Protein AF-A0A7Y8HDM6-F1 (afdb_monomer_lite)

pLDDT: mean 77.56, std 12.97, range [33.91, 92.75]

Structure (mmCIF, N/CA/C/O backbone):
data_AF-A0A7Y8HDM6-F1
#
_entry.id   AF-A0A7Y8HDM6-F1
#
loop_
_atom_site.group_PDB
_atom_site.id
_atom_site.type_symbol
_atom_site.label_atom_id
_atom_site.label_alt_id
_atom_site.label_comp_id
_atom_site.label_asym_id
_atom_site.label_entity_id
_atom_site.label_seq_id
_atom_site.pdbx_PDB_ins_code
_atom_site.Cartn_x
_atom_site.Cartn_y
_atom_site.Cartn_z
_atom_site.occupancy
_atom_site.B_iso_or_equiv
_atom_site.auth_seq_id
_atom_site.auth_comp_id
_atom_site.auth_asym_id
_atom_site.auth_atom_id
_atom_site.pdbx_PDB_model_num
ATOM 1 N N . MET A 1 1 ? -7.956 9.519 22.923 1.00 50.28 1 MET A N 1
ATOM 2 C CA . MET A 1 1 ? -7.606 8.255 22.235 1.00 50.28 1 MET A CA 1
ATOM 3 C C . MET A 1 1 ? -7.042 7.297 23.272 1.00 50.28 1 MET A C 1
ATOM 5 O O . MET A 1 1 ? -6.035 7.633 23.880 1.00 50.28 1 MET A O 1
ATOM 9 N N . SER A 1 2 ? -7.713 6.171 23.529 1.00 53.19 2 SER A N 1
ATOM 10 C CA . SER A 1 2 ? -7.223 5.130 24.448 1.00 53.19 2 SER A CA 1
ATOM 11 C C . SER A 1 2 ? -5.902 4.542 23.925 1.00 53.19 2 SER A C 1
ATOM 13 O O . SER A 1 2 ? -5.776 4.287 22.725 1.00 53.19 2 SER A O 1
ATOM 15 N N . GLY A 1 3 ? -4.913 4.341 24.804 1.00 62.09 3 GLY A N 1
ATOM 16 C CA . GLY A 1 3 ? -3.586 3.810 24.450 1.00 62.09 3 GLY A CA 1
ATOM 17 C C . GLY A 1 3 ? -3.613 2.405 23.830 1.00 62.09 3 GLY A C 1
ATOM 18 O O . GLY A 1 3 ? -2.676 2.011 23.138 1.00 62.09 3 GLY A O 1
ATOM 19 N N . GLU A 1 4 ? -4.713 1.676 24.003 1.00 63.47 4 GLU A N 1
ATOM 20 C CA . GLU A 1 4 ? -4.909 0.319 23.494 1.00 63.47 4 GLU A CA 1
ATOM 21 C C . GLU A 1 4 ? -5.131 0.278 21.970 1.00 63.47 4 GLU A C 1
ATOM 23 O O . GLU A 1 4 ? -4.509 -0.520 21.266 1.00 63.47 4 GLU A O 1
ATOM 28 N N . GLY A 1 5 ? -5.900 1.226 21.420 1.00 66.38 5 GLY A N 1
ATOM 29 C CA . GLY A 1 5 ? -6.137 1.320 19.972 1.00 66.38 5 GLY A CA 1
ATOM 30 C C . GLY A 1 5 ? -4.865 1.630 19.172 1.00 66.38 5 GLY A C 1
ATOM 31 O O . GLY A 1 5 ? -4.671 1.114 18.071 1.00 66.38 5 GLY A O 1
ATOM 32 N N . GLN A 1 6 ? -3.943 2.412 19.745 1.00 67.56 6 GLN A N 1
ATOM 33 C CA . GLN A 1 6 ? -2.638 2.673 19.125 1.00 67.56 6 GLN A CA 1
ATOM 34 C C . GLN A 1 6 ? -1.723 1.443 19.137 1.00 67.56 6 GLN A C 1
ATOM 36 O O . GLN A 1 6 ? -0.952 1.249 18.193 1.00 67.56 6 GLN A O 1
ATOM 41 N N . LYS A 1 7 ? -1.793 0.611 20.182 1.00 73.50 7 LYS A N 1
ATOM 42 C CA . LYS A 1 7 ? -1.018 -0.632 20.270 1.00 73.50 7 LYS A CA 1
ATOM 43 C C . LYS A 1 7 ? -1.480 -1.634 19.209 1.00 73.50 7 LYS A C 1
ATOM 45 O O . LYS A 1 7 ? -0.644 -2.142 18.462 1.00 73.50 7 LYS A O 1
ATOM 50 N N . ASN A 1 8 ? -2.793 -1.828 19.078 1.00 74.62 8 ASN A N 1
ATOM 51 C CA . ASN A 1 8 ? -3.378 -2.724 18.076 1.00 74.62 8 ASN A CA 1
ATOM 52 C C . ASN A 1 8 ? -3.058 -2.249 16.654 1.00 74.62 8 ASN A C 1
ATOM 54 O O . ASN A 1 8 ? -2.627 -3.042 15.821 1.00 74.62 8 ASN A O 1
ATOM 58 N N . TYR A 1 9 ? -3.138 -0.939 16.401 1.00 76.56 9 TYR A N 1
ATOM 59 C CA . TYR A 1 9 ? -2.719 -0.358 15.125 1.00 76.56 9 TYR A CA 1
ATOM 60 C C . TYR A 1 9 ? -1.268 -0.692 14.762 1.00 76.56 9 TYR A C 1
ATOM 62 O O . TYR A 1 9 ? -0.996 -1.144 13.652 1.00 76.56 9 TYR A O 1
ATOM 70 N N . ARG A 1 10 ? -0.323 -0.496 15.693 1.00 78.06 10 ARG A N 1
ATOM 71 C CA . ARG A 1 10 ? 1.098 -0.783 15.439 1.00 78.06 10 ARG A CA 1
ATOM 72 C C . ARG A 1 10 ? 1.347 -2.266 15.170 1.00 78.06 10 ARG A C 1
ATOM 74 O O . ARG A 1 10 ? 2.195 -2.578 14.339 1.00 78.06 10 ARG A O 1
ATOM 81 N N . MET A 1 11 ? 0.614 -3.151 15.844 1.00 82.62 11 MET A N 1
ATOM 82 C CA . MET A 1 11 ? 0.714 -4.599 15.652 1.00 82.62 11 MET A CA 1
ATOM 83 C C . MET A 1 11 ? 0.187 -5.040 14.281 1.00 82.62 11 MET A C 1
ATOM 85 O O . MET A 1 11 ? 0.853 -5.797 13.581 1.00 82.62 11 MET A O 1
ATOM 89 N N . VAL A 1 12 ? -0.974 -4.534 13.857 1.00 82.06 12 VAL A N 1
ATOM 90 C CA . VAL A 1 12 ? -1.511 -4.828 12.517 1.00 82.06 12 VAL A CA 1
ATOM 91 C C . VAL A 1 12 ? -0.589 -4.260 11.444 1.00 82.06 12 VAL A C 1
ATOM 93 O O . VAL A 1 12 ? -0.274 -4.933 10.466 1.00 82.06 12 VAL A O 1
ATOM 96 N N . LEU A 1 13 ? -0.078 -3.047 11.654 1.00 83.06 13 LEU A N 1
ATOM 97 C CA . LEU A 1 13 ? 0.821 -2.411 10.705 1.00 83.06 13 LEU A CA 1
ATOM 98 C C . LEU A 1 13 ? 2.149 -3.169 10.541 1.00 83.06 13 LEU A C 1
ATOM 100 O O . LEU A 1 13 ? 2.645 -3.284 9.421 1.00 83.06 13 LEU A O 1
ATOM 104 N N . SER A 1 14 ? 2.724 -3.697 11.625 1.00 82.25 14 SER A N 1
ATOM 105 C CA . SER A 1 14 ? 3.954 -4.496 11.548 1.00 82.25 14 SER A CA 1
ATOM 106 C C . SER A 1 14 ? 3.721 -5.863 10.895 1.00 82.25 14 SER A C 1
ATOM 108 O O . SER A 1 14 ? 4.576 -6.340 10.140 1.00 82.25 14 SER A O 1
ATOM 110 N N . ALA A 1 15 ? 2.555 -6.473 11.128 1.00 82.75 15 ALA A N 1
ATOM 111 C CA . ALA A 1 15 ? 2.148 -7.707 10.464 1.00 82.75 15 ALA A CA 1
ATOM 112 C C . ALA A 1 15 ? 1.992 -7.505 8.948 1.00 82.75 15 ALA A C 1
ATOM 114 O O . ALA A 1 15 ? 2.498 -8.313 8.165 1.00 82.75 15 ALA A O 1
ATOM 115 N N . GLU A 1 16 ? 1.367 -6.401 8.534 1.00 82.38 16 GLU A N 1
ATOM 116 C CA . GLU A 1 16 ? 1.212 -6.025 7.127 1.00 82.38 16 GLU A CA 1
ATOM 117 C C . GLU A 1 16 ? 2.557 -5.756 6.444 1.00 82.38 16 GLU A C 1
ATOM 119 O O . GLU A 1 16 ? 2.789 -6.254 5.343 1.00 82.38 16 GLU A O 1
ATOM 124 N N . ASP A 1 17 ? 3.479 -5.044 7.104 1.00 84.19 17 ASP A N 1
ATOM 125 C CA . ASP A 1 17 ? 4.835 -4.809 6.580 1.00 84.19 17 ASP A CA 1
ATOM 126 C C . ASP A 1 17 ? 5.619 -6.119 6.395 1.00 84.19 17 ASP A C 1
ATOM 128 O O . ASP A 1 17 ? 6.255 -6.357 5.366 1.00 84.19 17 ASP A O 1
ATOM 132 N N . SER A 1 18 ? 5.504 -7.039 7.351 1.00 81.12 18 SER A N 1
ATOM 133 C CA . SER A 1 18 ? 6.120 -8.366 7.241 1.00 81.12 18 SER A CA 1
ATOM 134 C C . SER A 1 18 ? 5.471 -9.214 6.139 1.00 81.12 18 SER A C 1
ATOM 136 O O . SER A 1 18 ? 6.127 -10.027 5.482 1.00 81.12 18 SER A O 1
ATOM 138 N N . PHE A 1 19 ? 4.163 -9.063 5.923 1.00 81.38 19 PHE A N 1
ATOM 139 C CA . PHE A 1 19 ? 3.437 -9.744 4.856 1.00 81.38 19 PHE A CA 1
ATOM 140 C C . PHE A 1 19 ? 3.837 -9.216 3.472 1.00 81.38 19 PHE A C 1
ATOM 142 O O . PHE A 1 19 ? 4.159 -10.011 2.587 1.00 81.38 19 PHE A O 1
ATOM 149 N N . SER A 1 20 ? 3.911 -7.898 3.287 1.00 79.00 20 SER A N 1
ATOM 150 C CA . SER A 1 20 ? 4.295 -7.287 2.011 1.00 79.00 20 SER A CA 1
ATOM 151 C C . SER A 1 20 ? 5.723 -7.645 1.599 1.00 79.00 20 SER A C 1
ATOM 153 O O . SER A 1 20 ? 5.968 -7.917 0.422 1.00 79.00 20 SER A O 1
ATOM 155 N N . GLN A 1 21 ? 6.657 -7.720 2.553 1.00 79.56 21 GLN A N 1
ATOM 156 C CA . GLN A 1 21 ? 8.022 -8.184 2.299 1.00 79.56 21 GLN A CA 1
ATOM 157 C C . GLN A 1 21 ? 8.055 -9.653 1.847 1.00 79.56 21 GLN A C 1
ATOM 159 O O . GLN A 1 21 ? 8.746 -9.982 0.881 1.00 79.56 21 GLN A O 1
ATOM 164 N N . ARG A 1 22 ? 7.272 -10.535 2.484 1.00 80.00 22 ARG A N 1
ATOM 165 C CA . ARG A 1 22 ? 7.171 -11.954 2.092 1.00 80.00 22 ARG A CA 1
ATOM 166 C C . ARG A 1 22 ? 6.570 -12.132 0.700 1.00 80.00 22 ARG A C 1
ATOM 168 O O . ARG A 1 22 ? 7.111 -12.891 -0.100 1.00 80.00 22 ARG A O 1
ATOM 175 N N . VAL A 1 23 ? 5.506 -11.397 0.380 1.00 76.50 23 VAL A N 1
ATOM 176 C CA . VAL A 1 23 ? 4.886 -11.414 -0.955 1.00 76.50 23 VAL A CA 1
ATOM 177 C C . VAL A 1 23 ? 5.867 -10.914 -2.021 1.00 76.50 23 VAL A C 1
ATOM 179 O O . VAL A 1 23 ? 6.006 -11.537 -3.074 1.00 76.50 23 VAL A O 1
ATOM 182 N N . ALA A 1 24 ? 6.595 -9.829 -1.736 1.00 76.38 24 ALA A N 1
ATOM 183 C CA . ALA A 1 24 ? 7.619 -9.287 -2.628 1.00 76.38 24 ALA A CA 1
ATOM 184 C C . ALA A 1 24 ? 8.733 -10.305 -2.924 1.00 76.38 24 ALA A C 1
ATOM 186 O O . ALA A 1 24 ? 9.158 -10.438 -4.072 1.00 76.38 24 ALA A O 1
ATOM 187 N N . LEU A 1 25 ? 9.185 -11.036 -1.900 1.00 73.25 25 LEU A N 1
ATOM 188 C CA . LEU A 1 25 ? 10.159 -12.116 -2.051 1.00 73.25 25 LEU A CA 1
ATOM 189 C C . LEU A 1 25 ? 9.586 -13.267 -2.891 1.00 73.25 25 LEU A C 1
ATOM 191 O O . LEU A 1 25 ? 10.242 -13.704 -3.834 1.00 73.25 25 LEU A O 1
ATOM 195 N N . GLY A 1 26 ? 8.352 -13.700 -2.613 1.00 70.94 26 GLY A N 1
ATOM 196 C CA . GLY A 1 26 ? 7.684 -14.800 -3.319 1.00 70.94 26 GLY A CA 1
ATOM 197 C C . GLY A 1 26 ? 7.534 -14.572 -4.827 1.00 70.94 26 GLY A C 1
ATOM 198 O O . GLY A 1 26 ? 7.871 -15.451 -5.614 1.00 70.94 26 GLY A O 1
ATOM 199 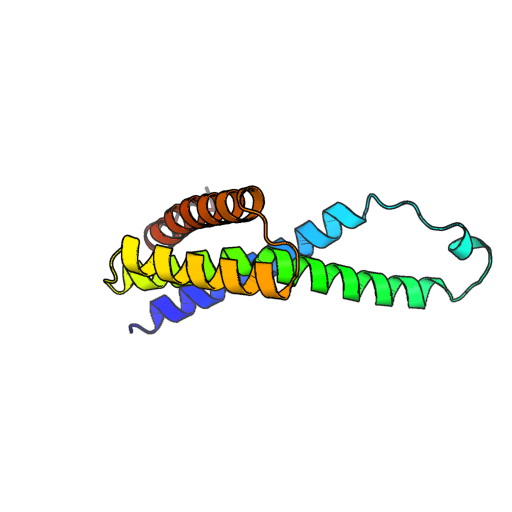N N . MET A 1 27 ? 7.130 -13.373 -5.262 1.00 64.38 27 MET A N 1
ATOM 200 C CA . MET A 1 27 ? 7.054 -13.056 -6.700 1.00 64.38 27 MET A CA 1
ATOM 201 C C . MET A 1 27 ? 8.420 -13.034 -7.396 1.00 64.38 27 MET A C 1
ATOM 203 O O . MET A 1 27 ? 8.492 -13.212 -8.612 1.00 64.38 27 MET A O 1
ATOM 207 N N . TRP A 1 28 ? 9.505 -12.791 -6.658 1.00 57.12 28 TRP A N 1
ATOM 208 C CA . TRP A 1 28 ? 10.836 -12.628 -7.240 1.00 57.12 28 TRP A CA 1
ATOM 209 C C . TRP A 1 28 ? 11.641 -13.936 -7.299 1.00 57.12 28 TRP A C 1
ATOM 211 O O . TRP A 1 28 ? 12.483 -14.065 -8.185 1.00 57.12 28 TRP A O 1
ATOM 221 N N . VAL A 1 29 ? 11.345 -14.935 -6.449 1.00 57.81 29 VAL A N 1
ATOM 222 C CA . VAL A 1 29 ? 11.941 -16.295 -6.522 1.00 57.81 29 VAL A CA 1
ATOM 223 C C . VAL A 1 29 ? 11.737 -16.944 -7.901 1.00 57.81 29 VAL A C 1
ATOM 225 O O . VAL A 1 29 ? 12.550 -17.756 -8.330 1.00 57.81 29 VAL A O 1
ATOM 228 N N . HIS A 1 30 ? 10.717 -16.525 -8.650 1.00 54.69 30 HIS A N 1
ATOM 229 C CA . HIS A 1 30 ? 10.444 -17.016 -10.001 1.00 54.69 30 HIS A CA 1
ATOM 230 C C . HIS A 1 30 ? 11.291 -16.378 -11.122 1.00 54.69 30 HIS A C 1
ATOM 232 O O . HIS A 1 30 ? 11.099 -16.733 -12.286 1.00 54.69 30 HIS A O 1
ATOM 238 N N . ARG A 1 31 ? 12.216 -15.442 -10.843 1.00 59.16 31 ARG A N 1
ATOM 239 C CA . ARG A 1 31 ? 13.092 -14.880 -11.891 1.00 59.16 31 ARG A CA 1
ATOM 240 C C . ARG A 1 31 ? 14.329 -15.758 -12.122 1.00 59.16 31 ARG A C 1
ATOM 242 O O . ARG A 1 31 ? 15.057 -16.021 -11.165 1.00 59.16 31 ARG A O 1
ATOM 249 N N . PRO A 1 32 ? 14.613 -16.171 -13.374 1.00 59.91 32 PRO A N 1
ATOM 250 C CA . PRO A 1 32 ? 15.775 -16.999 -13.666 1.00 59.91 32 PRO A CA 1
ATOM 251 C C . PRO A 1 32 ? 17.077 -16.247 -13.373 1.00 59.91 32 PRO A C 1
ATOM 253 O O . PRO A 1 32 ? 17.183 -15.035 -13.588 1.00 59.91 32 PRO A O 1
ATOM 256 N N . LEU A 1 33 ? 18.077 -16.986 -12.891 1.00 62.91 33 LEU A N 1
ATOM 257 C CA . LEU A 1 33 ? 19.431 -16.480 -12.688 1.00 62.91 33 LEU A CA 1
ATOM 258 C C . LEU A 1 33 ? 20.009 -16.012 -14.030 1.00 62.91 33 LEU A C 1
ATOM 260 O O . LEU A 1 33 ? 19.989 -16.738 -15.022 1.00 62.91 33 LEU A O 1
ATOM 264 N N . THR A 1 34 ? 20.523 -14.785 -14.072 1.00 67.25 34 THR A N 1
ATOM 265 C CA . THR A 1 34 ? 21.167 -14.235 -15.269 1.00 67.25 34 THR A CA 1
ATOM 266 C C . THR A 1 34 ? 22.509 -14.920 -15.530 1.00 67.25 34 THR A C 1
ATOM 268 O O . THR A 1 34 ? 23.270 -15.168 -14.597 1.00 67.25 34 THR A O 1
ATOM 271 N N . VAL A 1 35 ? 22.834 -15.161 -16.806 1.00 67.38 35 VAL A N 1
ATOM 272 C CA . VAL A 1 35 ? 24.078 -15.821 -17.274 1.00 67.38 35 VAL A CA 1
ATOM 273 C C . VAL A 1 35 ? 25.350 -15.181 -16.695 1.00 67.38 35 VAL A C 1
ATOM 275 O O . VAL A 1 35 ? 26.350 -15.855 -16.465 1.00 67.38 35 VAL A O 1
ATOM 278 N N . TRP A 1 36 ? 25.284 -13.893 -16.353 1.00 67.62 36 TRP A N 1
ATOM 279 C CA . TRP A 1 36 ? 26.343 -13.140 -15.681 1.00 67.62 36 TRP A CA 1
ATOM 280 C C . TRP A 1 36 ? 26.845 -13.754 -14.364 1.00 67.62 36 TRP A C 1
ATOM 282 O O . TRP A 1 36 ? 27.991 -13.511 -13.995 1.00 67.62 36 TRP A O 1
ATOM 292 N N . HIS A 1 37 ? 26.038 -14.585 -13.693 1.00 64.25 37 HIS A N 1
ATOM 293 C CA . HIS A 1 37 ? 26.443 -15.307 -12.481 1.00 64.25 37 HIS A CA 1
ATOM 294 C C . HIS A 1 37 ? 27.537 -16.355 -12.737 1.00 64.25 37 HIS A C 1
ATOM 296 O O . HIS A 1 37 ? 28.277 -16.683 -11.814 1.00 64.25 37 HIS A O 1
ATOM 302 N N . TYR A 1 38 ? 27.664 -16.848 -13.972 1.00 67.25 38 TYR A N 1
ATOM 303 C CA . TYR A 1 38 ? 28.694 -17.814 -14.366 1.00 67.25 38 TYR A CA 1
ATOM 304 C C . TYR A 1 38 ? 29.951 -17.149 -14.944 1.00 67.25 38 TYR A C 1
ATOM 306 O O . TYR A 1 38 ? 31.014 -17.758 -14.947 1.00 67.25 38 TYR A O 1
ATOM 314 N N . LEU A 1 39 ? 29.838 -15.906 -15.430 1.00 70.38 39 LEU A N 1
ATOM 315 C CA . LEU A 1 39 ? 30.908 -15.209 -16.155 1.00 70.38 39 LEU A CA 1
ATOM 316 C C . LEU A 1 39 ? 31.801 -14.335 -15.265 1.00 70.38 39 LEU A C 1
ATOM 318 O O . LEU A 1 39 ? 32.977 -14.177 -15.575 1.00 70.38 39 LEU A O 1
ATOM 322 N N . LEU A 1 40 ? 31.272 -13.740 -14.189 1.00 72.06 40 LEU A N 1
ATOM 323 C CA . LEU A 1 40 ? 32.026 -12.795 -13.354 1.00 72.06 40 LEU A CA 1
ATOM 324 C C . LEU A 1 40 ? 31.797 -13.057 -11.854 1.00 72.06 40 LEU A C 1
ATOM 326 O O . LEU A 1 40 ? 30.763 -12.646 -11.309 1.00 72.06 40 LEU A O 1
ATOM 330 N N . PRO A 1 41 ? 32.765 -13.689 -11.156 1.00 61.72 41 PRO A N 1
ATOM 331 C CA . PRO A 1 41 ? 32.707 -13.867 -9.710 1.00 61.72 41 PRO A CA 1
ATOM 332 C C . PRO A 1 41 ? 32.707 -12.488 -9.035 1.00 61.72 41 PRO A C 1
ATOM 334 O O . PRO A 1 41 ? 33.686 -11.753 -9.099 1.00 61.72 41 PRO A O 1
ATOM 337 N N . GLY A 1 42 ? 31.579 -12.101 -8.437 1.00 69.44 42 GLY A N 1
ATOM 338 C CA . GLY A 1 42 ? 31.399 -10.807 -7.759 1.00 69.44 42 GLY A CA 1
ATOM 339 C C . GLY A 1 42 ? 30.159 -10.026 -8.197 1.00 69.44 42 GLY A C 1
ATOM 340 O O . GLY A 1 42 ? 29.604 -9.264 -7.405 1.00 69.44 42 GLY A O 1
ATOM 341 N N . MET A 1 43 ? 29.639 -10.264 -9.410 1.00 72.88 43 MET A N 1
ATOM 342 C CA . MET A 1 43 ? 28.435 -9.560 -9.887 1.00 72.88 43 MET A CA 1
ATOM 343 C C . MET A 1 43 ? 27.170 -9.937 -9.086 1.00 72.88 43 MET A C 1
ATOM 345 O O . MET A 1 43 ? 26.214 -9.162 -9.014 1.00 72.88 43 MET A O 1
ATOM 349 N N . PHE A 1 44 ? 27.202 -11.084 -8.397 1.00 71.00 44 PHE A N 1
ATOM 350 C CA . PHE A 1 44 ? 26.155 -11.534 -7.479 1.00 71.00 44 PHE A CA 1
ATOM 351 C C . PHE A 1 44 ? 25.902 -10.547 -6.324 1.00 71.00 44 PHE A C 1
ATOM 353 O O . PHE A 1 44 ? 24.755 -10.384 -5.914 1.00 71.00 44 PHE A O 1
ATOM 360 N N . LEU A 1 45 ? 26.927 -9.838 -5.824 1.00 74.69 45 LEU A N 1
ATOM 361 C CA . LEU A 1 45 ? 26.757 -8.847 -4.750 1.00 74.69 45 LEU A CA 1
ATOM 362 C C . LEU A 1 45 ? 25.895 -7.671 -5.217 1.00 74.69 45 LEU A C 1
ATOM 364 O O . LEU A 1 45 ? 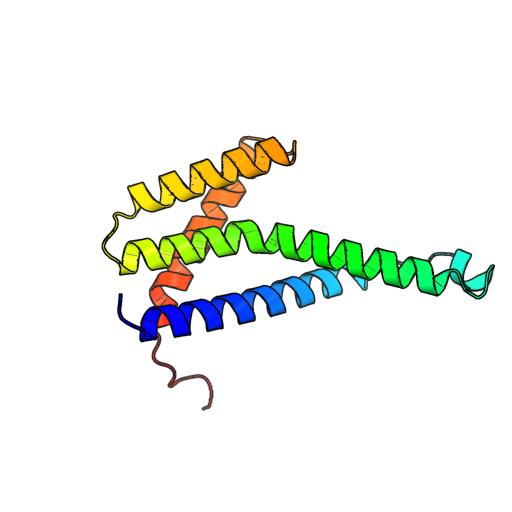24.981 -7.242 -4.511 1.00 74.69 45 LEU A O 1
ATOM 368 N N . TRP A 1 46 ? 26.143 -7.183 -6.433 1.00 75.88 46 TRP A N 1
ATOM 369 C CA . TRP A 1 46 ? 25.371 -6.086 -7.015 1.00 75.88 46 TRP A CA 1
ATOM 370 C C . TRP A 1 46 ? 23.923 -6.493 -7.284 1.00 75.88 46 TRP A C 1
ATOM 372 O O . TRP A 1 46 ? 22.995 -5.712 -7.061 1.00 75.88 46 TRP A O 1
ATOM 382 N N . ASP A 1 47 ? 23.722 -7.736 -7.715 1.00 73.06 47 ASP A N 1
ATOM 383 C CA . ASP A 1 47 ? 22.389 -8.279 -7.924 1.00 73.06 47 ASP A CA 1
ATOM 384 C C . ASP A 1 47 ? 21.630 -8.436 -6.597 1.00 73.06 47 ASP A C 1
ATOM 386 O O . ASP A 1 47 ? 20.469 -8.051 -6.515 1.00 73.06 47 ASP A O 1
ATOM 390 N N . ILE A 1 48 ? 22.285 -8.866 -5.511 1.00 74.50 48 ILE A N 1
ATOM 391 C CA . ILE A 1 48 ? 21.690 -8.904 -4.161 1.00 74.50 48 ILE A CA 1
ATOM 392 C C . ILE A 1 48 ? 21.263 -7.507 -3.687 1.00 74.50 48 ILE A C 1
ATOM 394 O O . ILE A 1 48 ? 20.164 -7.349 -3.144 1.00 74.50 48 ILE A O 1
ATOM 398 N N . VAL A 1 49 ? 22.085 -6.477 -3.909 1.00 80.31 49 VAL A N 1
ATOM 399 C CA . VAL A 1 49 ? 21.728 -5.094 -3.546 1.00 80.31 49 VAL A CA 1
ATOM 400 C C . VAL A 1 49 ? 20.529 -4.609 -4.366 1.00 80.31 49 VAL A C 1
ATOM 402 O O . VAL A 1 49 ? 19.558 -4.100 -3.800 1.00 80.31 49 VAL A O 1
ATOM 405 N N . LYS A 1 50 ? 20.535 -4.834 -5.687 1.00 78.00 50 LYS A N 1
ATOM 406 C CA . LYS A 1 50 ? 19.397 -4.511 -6.566 1.00 78.00 50 LYS A CA 1
ATOM 407 C C . LYS A 1 50 ? 18.125 -5.261 -6.164 1.00 78.00 50 LYS A C 1
ATOM 409 O O . LYS A 1 50 ? 17.049 -4.664 -6.161 1.00 78.00 50 LYS A O 1
ATOM 414 N N . ARG A 1 51 ? 18.242 -6.535 -5.775 1.00 72.88 51 ARG A N 1
ATOM 415 C CA . ARG A 1 51 ? 17.141 -7.370 -5.267 1.00 72.88 51 ARG A CA 1
ATOM 416 C C . ARG A 1 51 ? 16.519 -6.767 -4.015 1.00 72.88 51 ARG A C 1
ATOM 418 O O . ARG A 1 51 ? 15.307 -6.575 -3.978 1.00 72.88 51 ARG A O 1
ATOM 425 N N . ARG A 1 52 ? 17.333 -6.406 -3.018 1.00 76.69 52 ARG A N 1
ATOM 426 C CA . ARG A 1 52 ? 16.840 -5.771 -1.783 1.00 76.69 52 ARG A CA 1
ATOM 427 C C . ARG A 1 52 ? 16.120 -4.455 -2.069 1.00 76.69 52 ARG A C 1
ATOM 429 O O . ARG A 1 52 ? 15.013 -4.255 -1.573 1.00 76.69 52 ARG A O 1
ATOM 436 N N . ALA A 1 53 ? 16.694 -3.601 -2.917 1.00 80.50 53 ALA A N 1
ATOM 437 C CA . ALA A 1 53 ? 16.069 -2.336 -3.301 1.00 80.50 53 ALA A CA 1
ATOM 438 C C . ALA A 1 53 ? 14.725 -2.543 -4.028 1.00 80.50 53 ALA A C 1
ATOM 440 O O . ALA A 1 53 ? 13.753 -1.835 -3.761 1.00 80.50 53 ALA A O 1
ATOM 441 N N . ALA A 1 54 ? 14.637 -3.538 -4.917 1.00 78.00 54 ALA A N 1
ATOM 442 C CA . ALA A 1 54 ? 13.403 -3.872 -5.625 1.00 78.00 54 ALA A CA 1
ATOM 443 C C . ALA A 1 54 ? 12.315 -4.413 -4.682 1.00 78.00 54 ALA A C 1
ATOM 445 O O . ALA A 1 54 ? 11.166 -3.987 -4.779 1.00 78.00 54 ALA A O 1
ATOM 446 N N . VAL A 1 55 ? 12.679 -5.294 -3.744 1.00 77.38 55 VAL A N 1
ATOM 447 C CA . VAL A 1 55 ? 11.772 -5.831 -2.714 1.00 77.38 55 VAL A CA 1
ATOM 448 C C . VAL A 1 55 ? 11.225 -4.710 -1.834 1.00 77.38 55 VAL A C 1
ATOM 450 O O . VAL A 1 55 ? 10.015 -4.624 -1.640 1.00 77.38 55 VAL A O 1
ATOM 453 N N . GLN A 1 56 ? 12.081 -3.800 -1.362 1.00 79.06 56 GLN A N 1
ATOM 454 C CA . GLN A 1 56 ? 11.648 -2.641 -0.575 1.00 79.06 56 GLN A CA 1
ATOM 455 C C . GLN A 1 56 ? 10.716 -1.722 -1.375 1.00 79.06 56 GLN A C 1
ATOM 457 O O . GLN A 1 56 ? 9.678 -1.276 -0.877 1.00 79.06 56 GLN A O 1
ATOM 462 N N . ARG A 1 57 ? 11.040 -1.472 -2.648 1.00 80.81 57 ARG A N 1
ATOM 463 C CA . ARG A 1 57 ? 10.204 -0.654 -3.530 1.00 80.81 57 ARG A CA 1
ATOM 464 C C . ARG A 1 57 ? 8.848 -1.305 -3.798 1.00 80.81 57 ARG A C 1
ATOM 466 O O . ARG A 1 57 ? 7.843 -0.607 -3.771 1.00 80.81 57 ARG A O 1
ATOM 473 N N . TYR A 1 58 ? 8.792 -2.617 -4.010 1.00 78.81 58 TYR A N 1
ATOM 474 C CA . TYR A 1 58 ? 7.520 -3.322 -4.168 1.00 78.81 58 TYR A CA 1
ATOM 475 C C . TYR A 1 58 ? 6.714 -3.322 -2.866 1.00 78.81 58 TYR A C 1
ATOM 477 O O . TYR A 1 58 ? 5.541 -2.963 -2.874 1.00 78.81 58 TYR A O 1
ATOM 485 N N . SER A 1 59 ? 7.356 -3.662 -1.745 1.00 75.56 59 SER A N 1
ATOM 486 C CA . SER A 1 59 ? 6.729 -3.684 -0.420 1.00 75.56 59 SER A CA 1
ATOM 487 C C . SER A 1 59 ? 6.080 -2.336 -0.092 1.00 75.56 59 SER A C 1
ATOM 489 O O . SER A 1 59 ? 4.902 -2.281 0.247 1.00 75.56 59 SER A O 1
ATOM 491 N N . SER A 1 60 ? 6.799 -1.229 -0.301 1.00 79.19 60 SER A N 1
ATOM 492 C CA . SER A 1 60 ? 6.255 0.118 -0.078 1.00 79.19 60 SER A CA 1
ATOM 493 C C . SER A 1 60 ? 5.062 0.461 -0.978 1.00 79.19 60 SER A C 1
ATOM 495 O O . SER A 1 60 ? 4.118 1.095 -0.508 1.00 79.19 60 SER A O 1
ATOM 4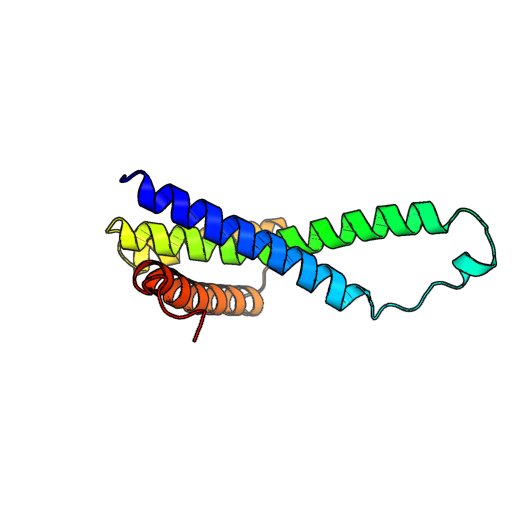97 N N . LEU A 1 61 ? 5.065 0.030 -2.246 1.00 83.94 61 LEU A N 1
ATOM 498 C CA . LEU A 1 61 ? 3.926 0.218 -3.150 1.00 83.94 61 LEU A CA 1
ATOM 499 C C . LEU A 1 61 ? 2.714 -0.617 -2.721 1.00 83.94 61 LEU A C 1
ATOM 501 O O . LEU A 1 61 ? 1.587 -0.135 -2.764 1.00 83.94 61 LEU A O 1
ATOM 505 N N . PHE A 1 62 ? 2.955 -1.851 -2.286 1.00 80.62 62 PHE A N 1
ATOM 506 C CA . PHE A 1 62 ? 1.922 -2.779 -1.840 1.00 80.62 62 PHE A CA 1
ATOM 507 C C . PHE A 1 62 ? 1.289 -2.359 -0.504 1.00 80.62 62 PHE A C 1
ATOM 509 O O . PHE A 1 62 ? 0.092 -2.548 -0.295 1.00 80.62 62 PHE A O 1
ATOM 516 N N . LEU A 1 63 ? 2.078 -1.760 0.390 1.00 86.25 63 LEU A N 1
ATOM 517 C CA . LEU A 1 63 ? 1.622 -1.298 1.701 1.00 86.25 63 LEU A CA 1
ATOM 518 C C . LEU A 1 63 ? 0.793 -0.025 1.651 1.00 86.25 63 LEU A C 1
ATOM 520 O O . LEU A 1 63 ? -0.019 0.193 2.546 1.00 86.25 63 LEU A O 1
ATOM 524 N N . TYR A 1 64 ? 1.009 0.834 0.656 1.00 87.62 64 TYR A N 1
ATOM 525 C CA . TYR A 1 64 ? 0.404 2.162 0.649 1.00 87.62 64 TYR A CA 1
ATOM 526 C C . TYR A 1 64 ? -1.140 2.122 0.711 1.00 87.62 64 TYR A C 1
ATOM 528 O O . TYR A 1 64 ? -1.695 2.715 1.636 1.00 87.62 64 TYR A O 1
ATOM 536 N N . PRO A 1 65 ? -1.854 1.353 -0.138 1.00 86.12 65 PRO A N 1
ATOM 537 C CA . PRO A 1 65 ? -3.313 1.234 -0.044 1.00 86.12 65 PRO A CA 1
ATOM 538 C C . PRO A 1 65 ? -3.792 0.590 1.266 1.00 86.12 65 PRO A C 1
ATOM 540 O O . PRO A 1 65 ? -4.827 0.972 1.802 1.00 86.12 65 PRO A O 1
ATOM 543 N N . ARG A 1 66 ? -3.028 -0.368 1.811 1.00 89.00 66 ARG A N 1
ATOM 544 C CA . ARG A 1 66 ? -3.362 -1.063 3.066 1.00 89.00 66 ARG A CA 1
ATOM 545 C C . ARG A 1 66 ? -3.270 -0.136 4.273 1.00 89.00 66 ARG A C 1
ATOM 547 O O . ARG A 1 66 ? -4.155 -0.148 5.120 1.00 89.00 66 ARG A O 1
ATOM 554 N N . LYS A 1 67 ? -2.245 0.721 4.310 1.00 88.00 67 LYS A N 1
ATOM 555 C CA . LYS A 1 67 ? -2.118 1.781 5.318 1.00 88.00 67 LYS A CA 1
ATOM 556 C C . LYS A 1 67 ? -3.307 2.731 5.279 1.00 88.00 67 LYS A C 1
ATOM 558 O O . LYS A 1 67 ? -3.853 3.039 6.329 1.00 88.00 67 LYS A O 1
ATOM 563 N N . LEU A 1 68 ? -3.742 3.136 4.085 1.00 89.06 68 LEU A N 1
ATOM 564 C CA . LEU A 1 68 ? -4.917 3.996 3.933 1.00 89.06 68 LEU A CA 1
ATOM 565 C C . LEU A 1 68 ? -6.197 3.323 4.432 1.00 89.06 68 LEU A C 1
ATOM 567 O O . LEU A 1 68 ? -6.963 3.958 5.146 1.00 89.06 68 LEU A O 1
ATOM 571 N N . ALA A 1 69 ? -6.400 2.042 4.121 1.00 88.06 69 ALA A N 1
ATOM 572 C CA . ALA A 1 69 ? -7.540 1.283 4.630 1.00 88.06 69 ALA A CA 1
ATOM 573 C C . ALA A 1 69 ? -7.505 1.114 6.162 1.00 88.06 69 ALA A C 1
ATOM 575 O O . ALA A 1 69 ? -8.541 1.181 6.818 1.00 88.06 69 ALA A O 1
ATOM 576 N N . LEU A 1 70 ? -6.320 0.940 6.751 1.00 86.69 70 LEU A N 1
ATOM 577 C CA . LEU A 1 70 ? -6.152 0.822 8.200 1.00 86.69 70 LEU A CA 1
ATOM 578 C C . LEU A 1 70 ? -6.370 2.165 8.921 1.00 86.69 70 LEU A C 1
ATOM 580 O O . LEU A 1 70 ? -7.059 2.216 9.939 1.00 86.69 70 LEU A O 1
ATOM 584 N N . GLU A 1 71 ? -5.825 3.263 8.386 1.00 86.25 71 GLU A N 1
ATOM 585 C CA . GLU A 1 71 ? -6.103 4.630 8.858 1.00 86.25 71 GLU A CA 1
ATOM 586 C C . GLU A 1 71 ? -7.597 4.949 8.774 1.00 86.25 71 GLU A C 1
ATOM 588 O O . GLU A 1 71 ? -8.158 5.563 9.685 1.00 86.25 71 GLU A O 1
ATOM 593 N N . ALA A 1 72 ? -8.239 4.503 7.694 1.00 86.56 72 ALA A N 1
ATOM 594 C CA . ALA A 1 72 ? -9.666 4.640 7.495 1.00 86.56 72 ALA A CA 1
ATOM 595 C C . ALA A 1 72 ? -10.470 3.877 8.560 1.00 86.56 72 ALA A C 1
ATOM 597 O O . ALA A 1 72 ? -11.317 4.464 9.235 1.00 86.56 72 ALA A O 1
ATOM 598 N N . ALA A 1 73 ? -10.132 2.608 8.800 1.00 85.19 73 ALA A N 1
ATOM 599 C CA . ALA A 1 73 ? -10.786 1.789 9.820 1.00 85.19 73 ALA A CA 1
ATOM 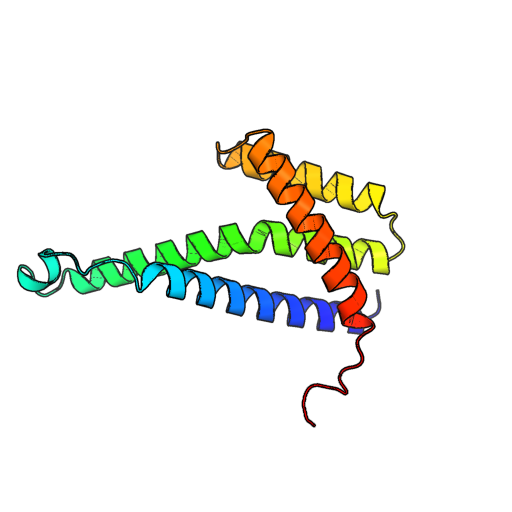600 C C . ALA A 1 73 ? -10.678 2.424 11.211 1.00 85.19 73 ALA A C 1
ATOM 602 O O . ALA A 1 73 ? -11.664 2.513 11.941 1.00 85.19 73 ALA A O 1
ATOM 603 N N . LEU A 1 74 ? -9.498 2.946 11.557 1.00 83.62 74 LEU A N 1
ATOM 604 C CA . LEU A 1 74 ? -9.304 3.692 12.798 1.00 83.62 74 LEU A CA 1
ATOM 605 C C . LEU A 1 74 ? -10.135 4.974 12.862 1.00 83.62 74 LEU A C 1
ATOM 607 O O . LEU A 1 74 ? -10.648 5.315 13.926 1.00 83.62 74 LEU A O 1
ATOM 611 N N . GLY A 1 75 ? -10.256 5.696 11.746 1.00 81.94 75 GLY A N 1
ATOM 612 C CA . GLY A 1 75 ? -11.098 6.883 11.652 1.00 81.94 75 GLY A CA 1
ATOM 613 C C . GLY A 1 75 ? -12.555 6.583 11.985 1.00 81.94 75 GLY A C 1
ATOM 614 O O . GLY A 1 75 ? -13.143 7.318 12.775 1.00 81.94 75 GLY A O 1
ATOM 615 N N . MET A 1 76 ? -13.088 5.481 11.458 1.00 83.00 76 MET A N 1
ATOM 616 C CA . MET A 1 76 ? -14.459 5.040 11.726 1.00 83.00 76 MET A CA 1
ATOM 617 C C . MET A 1 76 ? -14.654 4.557 13.166 1.00 83.00 76 MET A C 1
ATOM 619 O O . MET A 1 76 ? -15.647 4.901 13.798 1.00 83.00 76 MET A O 1
ATOM 623 N N . ILE A 1 77 ? -13.688 3.820 13.729 1.00 80.62 77 ILE A N 1
ATOM 624 C CA . ILE A 1 77 ? -13.709 3.440 15.156 1.00 80.62 77 ILE A CA 1
ATOM 625 C C . ILE A 1 77 ? -13.696 4.691 16.051 1.00 80.62 77 ILE A C 1
ATOM 627 O O . ILE A 1 77 ? -14.309 4.705 17.115 1.00 80.62 77 ILE A O 1
ATOM 631 N N . GLY A 1 78 ? -13.024 5.757 15.609 1.00 77.81 78 GLY A N 1
ATOM 632 C CA . GLY A 1 78 ? -13.011 7.067 16.259 1.00 77.81 78 GLY A CA 1
ATOM 633 C C . GLY A 1 78 ? -14.268 7.919 16.045 1.00 77.81 78 GLY A C 1
ATOM 634 O O . GLY A 1 78 ? -14.273 9.060 16.499 1.00 77.81 78 GLY A O 1
ATOM 635 N N . GLY A 1 79 ? -15.300 7.398 15.370 1.00 81.38 79 GLY A N 1
ATOM 636 C CA . GLY A 1 79 ? -16.588 8.068 15.170 1.00 81.38 79 GLY A CA 1
ATOM 637 C C . GLY A 1 79 ? -16.719 8.893 13.887 1.00 81.38 79 GLY A C 1
ATOM 638 O O . GLY A 1 79 ? -17.705 9.610 13.754 1.00 81.38 79 GLY A O 1
ATOM 639 N N . ARG A 1 80 ? -15.762 8.819 12.950 1.00 84.56 80 ARG A N 1
ATOM 640 C CA . ARG A 1 80 ? -15.916 9.458 11.629 1.00 84.56 80 ARG A CA 1
ATOM 641 C C . ARG A 1 80 ? -16.84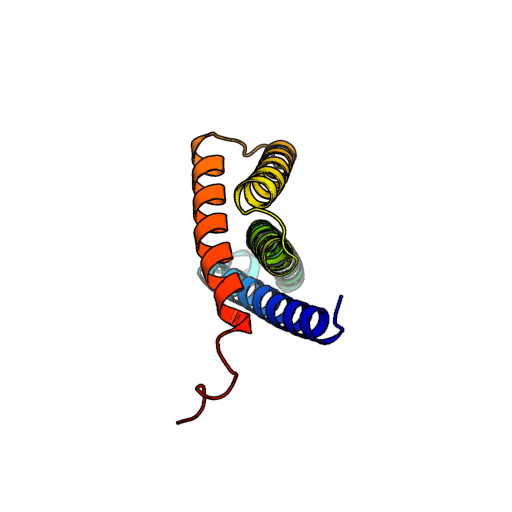1 8.656 10.723 1.00 84.56 80 ARG A C 1
ATOM 643 O O . ARG A 1 80 ? -16.866 7.426 10.789 1.00 84.56 80 ARG A O 1
ATOM 650 N N . GLU A 1 81 ? -17.555 9.361 9.855 1.00 86.50 81 GLU A N 1
ATOM 651 C CA . GLU A 1 81 ? -18.448 8.732 8.888 1.00 86.50 81 GLU A CA 1
ATOM 652 C C . GLU A 1 81 ? -17.668 7.989 7.801 1.00 86.50 81 GLU A C 1
ATOM 654 O O . GLU A 1 81 ? -16.571 8.379 7.394 1.00 86.50 81 GLU A O 1
ATOM 659 N N . GLU A 1 82 ? -18.253 6.894 7.319 1.00 82.38 82 GLU A N 1
ATOM 660 C CA . GLU A 1 82 ? -17.643 6.033 6.305 1.00 82.38 82 GLU A CA 1
ATOM 661 C C . GLU A 1 82 ? -17.339 6.795 5.009 1.00 82.38 82 GLU A C 1
ATOM 663 O O . GLU A 1 82 ? -16.250 6.665 4.448 1.00 82.38 82 GLU A O 1
ATOM 668 N N . GLU A 1 83 ? -18.275 7.639 4.571 1.00 85.06 83 GLU A N 1
ATOM 669 C CA . GLU A 1 83 ? -18.159 8.418 3.339 1.00 85.06 83 GLU A CA 1
ATOM 670 C C . GLU A 1 83 ? -17.022 9.447 3.414 1.00 85.06 83 GLU A C 1
ATOM 672 O O . GLU A 1 83 ? -16.219 9.561 2.484 1.00 85.06 83 GLU A O 1
ATOM 677 N N . GLU A 1 84 ? -16.885 10.133 4.552 1.00 87.06 84 GLU A N 1
ATOM 678 C CA . GLU A 1 84 ? -15.795 11.081 4.803 1.00 87.06 84 GLU A CA 1
ATOM 679 C C . GLU A 1 84 ? -14.437 10.373 4.719 1.00 87.06 84 GLU A C 1
ATOM 681 O O . GLU A 1 84 ? -13.511 10.806 4.024 1.00 87.06 84 GLU A O 1
ATOM 686 N N . VAL A 1 85 ? -14.324 9.237 5.400 1.00 87.44 85 VAL A N 1
ATOM 687 C CA . VAL A 1 85 ? -13.082 8.483 5.503 1.00 87.44 85 VAL A CA 1
ATOM 688 C C . VAL A 1 85 ? -12.672 7.872 4.155 1.00 87.44 85 VAL A C 1
ATOM 690 O O . VAL A 1 85 ? -11.494 7.933 3.781 1.00 87.44 85 VAL A O 1
ATOM 693 N N . LEU A 1 86 ? -13.625 7.313 3.404 1.00 86.50 86 LEU A N 1
ATOM 694 C CA . LEU A 1 86 ? -13.385 6.767 2.067 1.00 86.50 86 LEU A CA 1
ATOM 695 C C . LEU A 1 86 ? -13.041 7.861 1.053 1.00 86.50 86 LEU A C 1
ATOM 697 O O . LEU A 1 86 ? -12.157 7.653 0.221 1.00 86.50 86 LEU A O 1
ATOM 701 N N . SER A 1 87 ? -13.672 9.033 1.146 1.00 89.12 87 SER A N 1
ATOM 702 C CA . SER A 1 87 ? -13.350 10.194 0.309 1.00 89.12 87 SER A CA 1
ATOM 703 C C . SER A 1 87 ? -11.905 10.656 0.527 1.00 89.12 87 SER A C 1
ATOM 705 O O . SER A 1 87 ? -11.132 10.789 -0.427 1.00 89.12 87 SER A O 1
ATOM 707 N N . VAL A 1 88 ? -11.478 10.787 1.789 1.00 90.25 88 VAL A N 1
ATOM 708 C CA . VAL A 1 88 ? -10.089 11.131 2.137 1.00 90.25 88 VAL A CA 1
ATOM 709 C C . VAL A 1 88 ? -9.104 10.082 1.615 1.00 90.25 88 VAL A C 1
ATOM 711 O O . VAL A 1 88 ? -8.074 10.431 1.032 1.00 90.25 88 VAL A O 1
ATOM 714 N N . ALA A 1 89 ? -9.405 8.794 1.799 1.00 89.19 89 ALA A N 1
ATOM 715 C CA . ALA A 1 89 ? -8.560 7.711 1.306 1.00 89.19 89 ALA A CA 1
ATOM 716 C C . ALA A 1 89 ? -8.476 7.701 -0.233 1.00 89.19 89 ALA A C 1
ATOM 718 O O . ALA A 1 89 ? -7.395 7.502 -0.794 1.00 89.19 89 ALA A O 1
ATOM 719 N N . GLY A 1 90 ? -9.591 7.983 -0.912 1.00 89.12 90 GLY A N 1
ATOM 720 C CA . GLY A 1 90 ? -9.664 8.116 -2.362 1.00 89.12 90 GLY A CA 1
ATOM 721 C C . GLY A 1 90 ? -8.795 9.252 -2.891 1.00 89.12 90 GLY A C 1
ATOM 722 O O . GLY A 1 90 ? -7.971 9.021 -3.775 1.00 89.12 90 GLY A O 1
ATOM 723 N N . ASN A 1 91 ? -8.887 10.443 -2.298 1.00 92.75 91 ASN A N 1
ATOM 724 C CA . ASN A 1 91 ? -8.058 11.589 -2.685 1.00 92.75 91 ASN A CA 1
ATOM 725 C C . ASN A 1 91 ? -6.558 11.280 -2.543 1.00 92.75 91 ASN A C 1
ATOM 727 O O . ASN A 1 91 ? -5.788 11.496 -3.482 1.00 92.75 91 ASN A O 1
ATOM 731 N N . LYS A 1 92 ? -6.151 10.657 -1.427 1.00 92.44 92 LYS A N 1
ATOM 732 C CA . LYS A 1 92 ? -4.757 10.229 -1.210 1.00 92.44 92 LYS A CA 1
ATOM 733 C C . LYS A 1 92 ? -4.285 9.212 -2.258 1.00 92.44 92 LYS A C 1
ATOM 735 O O . LYS A 1 92 ? -3.161 9.313 -2.751 1.00 92.44 92 LYS A O 1
ATOM 740 N N . ILE A 1 93 ? -5.125 8.244 -2.643 1.00 91.12 93 ILE A N 1
ATOM 741 C CA . ILE A 1 93 ? -4.786 7.298 -3.720 1.00 91.12 93 ILE A CA 1
ATOM 742 C C . ILE A 1 93 ? -4.663 8.000 -5.066 1.00 91.12 93 ILE A C 1
ATOM 744 O O . ILE A 1 93 ? -3.736 7.697 -5.818 1.00 91.12 93 ILE A O 1
ATOM 748 N N . GLN A 1 94 ? -5.557 8.933 -5.378 1.00 91.62 94 GLN A N 1
ATOM 749 C CA . GLN A 1 94 ? -5.495 9.680 -6.627 1.00 91.62 94 GLN A CA 1
ATOM 750 C C . GLN A 1 94 ? -4.180 10.453 -6.750 1.00 91.62 94 GLN A C 1
ATOM 752 O O . GLN A 1 94 ? -3.485 10.320 -7.760 1.00 91.62 94 GLN A O 1
ATOM 757 N N . GLU A 1 95 ? -3.812 11.205 -5.712 1.00 92.69 95 GLU A N 1
ATOM 758 C CA . GLU A 1 95 ? -2.547 11.941 -5.643 1.00 92.69 95 GLU A CA 1
ATOM 759 C C . GLU A 1 95 ? -1.344 11.006 -5.780 1.00 92.69 95 GLU A C 1
ATOM 761 O O . GLU A 1 95 ? -0.420 11.262 -6.557 1.00 92.69 95 GLU A O 1
ATOM 766 N N . TRP A 1 96 ? -1.371 9.873 -5.078 1.00 91.88 96 TRP A N 1
ATOM 767 C CA . TRP A 1 96 ? -0.304 8.884 -5.142 1.00 91.88 96 TRP A CA 1
ATOM 768 C C . TRP A 1 96 ? -0.149 8.273 -6.540 1.00 91.88 96 TRP A C 1
ATOM 770 O O . TRP A 1 96 ? 0.971 8.180 -7.050 1.00 91.88 96 TRP A O 1
ATOM 780 N N . LEU A 1 97 ? -1.251 7.906 -7.199 1.00 89.00 97 LEU A N 1
ATOM 781 C CA . LEU A 1 97 ? -1.238 7.379 -8.567 1.00 89.00 97 LEU A CA 1
ATOM 782 C C . LEU A 1 97 ? -0.758 8.426 -9.581 1.00 89.00 97 LEU A C 1
ATOM 784 O O . LEU A 1 97 ? -0.006 8.083 -10.500 1.00 89.00 97 LEU A O 1
ATOM 788 N N . ALA A 1 98 ? -1.148 9.692 -9.402 1.00 90.25 98 ALA A N 1
ATOM 789 C CA . ALA A 1 98 ? -0.683 10.809 -10.220 1.00 90.25 98 ALA A CA 1
ATOM 790 C C . ALA A 1 98 ? 0.831 11.025 -10.057 1.00 90.25 98 ALA A C 1
ATOM 792 O O . ALA A 1 98 ? 1.559 11.058 -11.051 1.00 90.25 98 ALA A O 1
ATOM 793 N N . MET A 1 99 ? 1.332 11.047 -8.817 1.00 90.56 99 MET A N 1
ATOM 794 C CA . MET A 1 99 ? 2.766 11.144 -8.512 1.00 90.56 99 MET A CA 1
ATOM 795 C C . MET A 1 99 ? 3.564 9.991 -9.140 1.00 90.56 99 MET A C 1
ATOM 797 O O . MET A 1 99 ? 4.679 10.183 -9.627 1.00 90.56 99 MET A O 1
ATOM 801 N N . LYS A 1 100 ? 3.002 8.778 -9.149 1.00 86.88 100 LYS A N 1
ATOM 802 C CA . LYS A 1 100 ? 3.624 7.595 -9.760 1.00 86.88 100 LYS A CA 1
ATOM 803 C C . LYS A 1 100 ? 3.459 7.528 -11.282 1.00 86.88 100 LYS A C 1
ATOM 805 O O . LYS A 1 100 ? 4.049 6.635 -11.886 1.00 86.88 100 LYS A O 1
ATOM 810 N N . ARG A 1 101 ? 2.720 8.460 -11.900 1.00 88.94 101 ARG A N 1
ATOM 811 C CA . ARG A 1 101 ? 2.412 8.501 -13.343 1.00 88.94 101 ARG A CA 1
ATOM 812 C C . ARG A 1 101 ? 1.742 7.221 -13.862 1.00 88.94 101 ARG A C 1
ATOM 814 O O . ARG A 1 101 ? 1.954 6.823 -15.001 1.00 88.94 101 ARG A O 1
ATOM 821 N N . VAL A 1 102 ? 0.940 6.572 -13.019 1.00 88.25 102 VAL A N 1
ATOM 822 C CA . VAL A 1 102 ? 0.204 5.328 -13.339 1.00 88.25 102 VAL A CA 1
ATOM 823 C C . VAL A 1 102 ? -1.308 5.499 -13.191 1.00 88.25 102 VAL A C 1
ATOM 825 O O . VAL A 1 102 ? -2.056 4.520 -13.159 1.00 88.25 102 VAL A O 1
ATOM 828 N N . TYR A 1 103 ? -1.772 6.744 -13.075 1.00 89.31 103 TYR A N 1
ATOM 829 C CA . TYR A 1 103 ? -3.190 7.036 -12.955 1.00 89.31 103 TYR A CA 1
ATOM 830 C C . TYR A 1 103 ? -3.959 6.533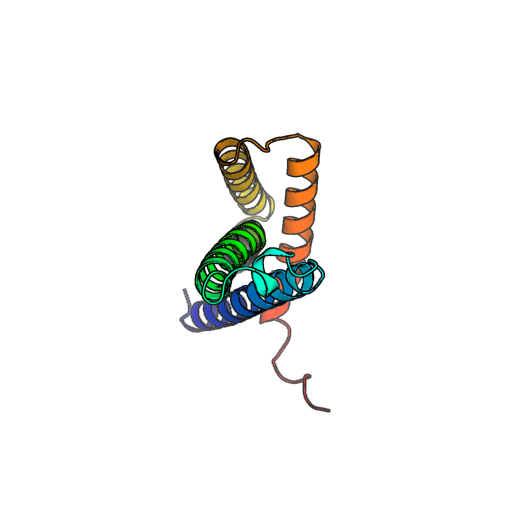 -14.181 1.00 89.31 103 TYR A C 1
ATOM 832 O O . TYR A 1 103 ? -3.669 6.888 -15.321 1.00 89.31 103 TYR A O 1
ATOM 840 N N . SER A 1 104 ? -4.983 5.727 -13.920 1.00 89.62 104 SER A N 1
ATOM 841 C CA . SER A 1 104 ? -6.055 5.447 -14.867 1.00 89.62 104 SER A CA 1
ATOM 842 C C . SER A 1 104 ? -7.354 5.221 -14.093 1.00 89.62 104 SER A C 1
ATOM 844 O O . SER A 1 104 ? -7.303 4.708 -12.968 1.00 89.62 104 SER A O 1
ATOM 846 N N . PRO A 1 105 ? -8.529 5.508 -14.682 1.00 88.38 105 PRO A N 1
ATOM 847 C CA . PRO A 1 105 ? -9.812 5.266 -14.020 1.00 88.38 105 PRO A CA 1
ATOM 848 C C . PRO A 1 105 ? -9.989 3.810 -13.567 1.00 88.38 105 PRO A C 1
ATOM 850 O O . PRO A 1 105 ? -10.574 3.539 -12.522 1.00 88.38 105 PRO A O 1
ATOM 853 N N . ARG A 1 106 ? -9.445 2.850 -14.328 1.00 90.00 106 ARG A N 1
ATOM 854 C CA . ARG A 1 106 ? -9.482 1.425 -13.975 1.00 90.00 106 ARG A CA 1
ATOM 855 C C . ARG A 1 106 ? -8.637 1.115 -12.739 1.00 90.00 106 ARG A C 1
ATOM 857 O O . ARG A 1 106 ? -9.121 0.432 -11.843 1.00 90.00 106 ARG A O 1
ATOM 864 N N . VAL A 1 107 ? -7.399 1.608 -12.694 1.00 86.94 107 VAL A N 1
ATOM 865 C CA . VAL A 1 107 ? -6.482 1.396 -11.559 1.00 86.94 107 VAL A CA 1
ATOM 866 C C . VAL A 1 107 ? -7.026 2.068 -10.299 1.00 86.94 107 VAL A C 1
ATOM 868 O O . VAL A 1 107 ? -7.032 1.455 -9.236 1.00 86.94 107 VAL A O 1
ATOM 871 N N . MET A 1 108 ? -7.576 3.276 -10.438 1.00 89.50 108 MET A N 1
ATOM 872 C CA . MET A 1 108 ? -8.241 3.998 -9.355 1.00 89.50 108 MET A CA 1
ATOM 873 C C . MET A 1 108 ? -9.404 3.191 -8.759 1.00 89.50 108 MET A C 1
ATOM 875 O O . MET A 1 108 ? -9.420 2.928 -7.560 1.00 89.50 108 MET A O 1
ATOM 879 N N . ARG A 1 109 ? -10.336 2.714 -9.599 1.00 90.06 109 ARG A N 1
ATOM 880 C CA . ARG A 1 109 ? -11.462 1.874 -9.148 1.00 90.06 109 ARG A CA 1
ATOM 881 C C . ARG A 1 109 ? -11.001 0.588 -8.467 1.00 90.06 109 ARG A C 1
ATOM 883 O O . ARG A 1 109 ? -11.567 0.206 -7.450 1.00 90.06 109 ARG A O 1
ATOM 890 N N . SER A 1 110 ? -9.968 -0.062 -9.005 1.00 89.00 110 SER A N 1
ATOM 891 C CA . SER A 1 110 ? -9.410 -1.279 -8.407 1.00 89.00 110 SER A CA 1
ATOM 892 C C . SER A 1 110 ? -8.866 -1.022 -7.002 1.00 89.00 110 SER A C 1
ATOM 894 O O . SER A 1 110 ? -9.087 -1.831 -6.105 1.00 89.00 110 SER A O 1
ATOM 896 N N . HIS A 1 111 ? -8.169 0.097 -6.801 1.00 89.44 111 HIS A N 1
ATOM 897 C CA . HIS A 1 111 ? -7.637 0.457 -5.494 1.00 89.44 111 HIS A CA 1
ATOM 898 C C . HIS A 1 111 ? -8.724 0.882 -4.503 1.00 89.44 111 HIS A C 1
ATOM 900 O O . HIS A 1 111 ? -8.645 0.493 -3.342 1.00 89.44 111 HIS A O 1
ATOM 906 N N . LEU A 1 112 ? -9.753 1.613 -4.942 1.00 88.88 112 LEU A N 1
ATOM 907 C CA . LEU A 1 112 ? -10.899 1.946 -4.088 1.00 88.88 112 LEU A CA 1
ATOM 908 C C . LEU A 1 112 ? -11.647 0.690 -3.627 1.00 88.88 112 LEU A C 1
ATOM 910 O O . LEU A 1 112 ? -11.929 0.552 -2.440 1.00 88.88 112 LEU A O 1
ATOM 914 N N . GLY A 1 113 ? -11.893 -0.263 -4.533 1.00 88.56 113 GLY A N 1
ATOM 915 C CA . GLY A 1 113 ? -12.501 -1.547 -4.172 1.00 88.56 113 GLY A CA 1
ATOM 916 C C . GLY A 1 113 ? -11.643 -2.342 -3.183 1.00 88.56 113 GLY A C 1
ATOM 917 O O . GLY A 1 113 ? -12.156 -2.889 -2.210 1.00 88.56 113 GLY A O 1
ATOM 918 N N . GLN A 1 114 ? -10.321 -2.348 -3.380 1.00 89.00 114 GLN A N 1
ATOM 919 C CA . GLN A 1 114 ? -9.391 -2.965 -2.435 1.00 89.00 114 GLN A CA 1
ATOM 920 C C . GLN A 1 114 ? -9.440 -2.292 -1.055 1.00 89.00 114 GLN A C 1
ATOM 922 O O . GLN A 1 114 ? -9.446 -2.997 -0.048 1.00 89.00 114 GLN A O 1
ATOM 927 N N . ILE A 1 115 ? -9.471 -0.956 -0.999 1.00 89.44 115 ILE A N 1
ATOM 928 C CA . ILE A 1 115 ? -9.593 -0.217 0.264 1.00 89.44 115 ILE A CA 1
ATOM 929 C C . ILE A 1 115 ? -10.889 -0.587 0.974 1.00 89.44 115 ILE A C 1
ATOM 931 O O . ILE A 1 115 ? -10.821 -0.868 2.162 1.00 89.44 115 ILE A O 1
ATOM 935 N N . GLY A 1 116 ? -12.028 -0.630 0.276 1.00 86.50 116 GLY A N 1
ATOM 936 C CA . GLY A 1 116 ? -13.314 -0.981 0.888 1.00 86.50 116 GLY A CA 1
ATOM 937 C C . GLY A 1 116 ? -13.290 -2.359 1.557 1.00 86.50 116 GLY A C 1
ATOM 938 O O . GLY A 1 116 ? -13.641 -2.493 2.724 1.00 86.50 116 GLY A O 1
ATOM 939 N N . ILE A 1 117 ? -12.755 -3.372 0.867 1.00 88.19 117 ILE A N 1
ATOM 940 C CA . ILE A 1 117 ? -12.630 -4.731 1.424 1.00 88.19 117 ILE A CA 1
ATOM 941 C C . ILE A 1 117 ? -11.706 -4.752 2.652 1.00 88.19 117 ILE A C 1
ATOM 943 O O . ILE A 1 117 ? -11.999 -5.397 3.659 1.00 88.19 117 ILE A O 1
ATOM 947 N N . LEU A 1 118 ? -10.563 -4.067 2.570 1.00 88.25 118 LEU A N 1
ATOM 948 C CA . LEU A 1 118 ? -9.601 -4.013 3.670 1.00 88.25 118 LEU A CA 1
ATOM 949 C C . LEU A 1 118 ? -10.143 -3.226 4.865 1.00 88.25 118 LEU A C 1
ATOM 951 O O . LEU A 1 118 ? -9.896 -3.610 6.003 1.00 88.25 118 LEU A O 1
ATOM 955 N N . LEU A 1 119 ? -10.893 -2.158 4.611 1.00 87.75 119 LEU A N 1
ATOM 956 C CA . LEU A 1 119 ? -11.567 -1.348 5.617 1.00 87.75 119 LEU A CA 1
ATOM 957 C C . LEU A 1 119 ? -12.544 -2.201 6.429 1.00 87.75 119 LEU A C 1
ATOM 959 O O . LEU A 1 119 ? -12.455 -2.228 7.657 1.00 87.75 119 LEU A O 1
ATOM 963 N N . ASP A 1 120 ? -13.405 -2.959 5.747 1.00 85.44 120 ASP A N 1
ATOM 964 C CA . ASP A 1 120 ? -14.335 -3.893 6.385 1.00 85.44 120 ASP A CA 1
ATOM 965 C C . ASP A 1 120 ? -13.609 -4.934 7.238 1.00 85.44 120 ASP A C 1
ATOM 967 O O . ASP A 1 120 ? -14.014 -5.225 8.367 1.00 85.44 120 ASP A O 1
ATOM 971 N N . HIS A 1 121 ? -12.512 -5.483 6.715 1.00 85.25 121 HIS A N 1
ATOM 972 C CA . HIS A 1 121 ? -11.701 -6.457 7.432 1.00 85.25 121 HIS A CA 1
ATOM 973 C C . HIS A 1 121 ? -11.056 -5.852 8.688 1.00 85.25 121 HIS A C 1
ATOM 975 O O . HIS A 1 121 ? -11.184 -6.401 9.785 1.00 85.25 121 HIS A O 1
ATOM 981 N N . TYR A 1 122 ? -10.410 -4.692 8.561 1.00 84.44 122 TYR A N 1
ATOM 982 C CA . TYR A 1 122 ? -9.727 -4.027 9.669 1.00 84.44 122 TYR A CA 1
ATOM 983 C C . TYR A 1 122 ? -10.681 -3.455 10.716 1.00 84.44 122 TYR A C 1
ATOM 985 O O . TYR A 1 122 ? -10.297 -3.360 11.876 1.00 84.44 122 TYR A O 1
ATOM 993 N N . ARG A 1 123 ? -11.924 -3.117 10.359 1.00 80.88 123 ARG A N 1
ATOM 994 C CA . ARG A 1 123 ? -12.958 -2.710 11.323 1.00 80.88 123 ARG A CA 1
ATOM 995 C C . ARG A 1 123 ? -13.384 -3.863 12.235 1.00 80.88 123 ARG A C 1
ATOM 997 O O . ARG A 1 123 ? -13.710 -3.632 13.396 1.00 80.88 123 ARG A O 1
ATOM 1004 N N . ARG A 1 124 ? -13.381 -5.094 11.718 1.00 79.50 124 ARG A N 1
ATOM 1005 C CA . ARG A 1 124 ? -13.758 -6.304 12.469 1.00 79.50 124 ARG A CA 1
ATOM 1006 C C . ARG A 1 124 ? -12.612 -6.856 13.311 1.00 79.50 124 ARG A C 1
ATOM 1008 O O . ARG A 1 124 ? -12.864 -7.521 14.306 1.00 79.50 124 ARG A O 1
ATOM 1015 N N . LEU A 1 125 ? -11.364 -6.559 12.948 1.00 73.69 125 LEU A N 1
ATOM 1016 C CA . LEU A 1 125 ? -10.180 -7.089 13.628 1.00 73.69 125 LEU A CA 1
ATOM 1017 C C . LEU A 1 125 ? -10.119 -6.775 15.141 1.00 73.69 125 LEU A C 1
ATOM 1019 O O . LEU A 1 125 ? -9.774 -7.671 15.898 1.00 73.69 125 LEU A O 1
ATOM 1023 N N . PRO A 1 126 ? -10.473 -5.562 15.618 1.00 63.75 126 PRO A N 1
ATOM 1024 C CA . PRO A 1 126 ? -10.518 -5.251 17.048 1.00 63.75 126 PRO A CA 1
ATOM 1025 C C . PRO A 1 126 ? -11.696 -5.895 17.788 1.00 63.75 126 PRO A C 1
ATOM 1027 O O . PRO A 1 126 ? -11.668 -5.953 19.011 1.00 63.75 126 PRO A O 1
ATOM 1030 N N . GLN A 1 127 ? -12.739 -6.318 17.064 1.00 59.12 127 GLN A N 1
ATOM 1031 C CA . GLN A 1 127 ? -13.913 -7.006 17.618 1.00 59.12 127 GLN A CA 1
ATOM 1032 C C . GLN A 1 127 ? -13.723 -8.528 17.655 1.00 59.12 127 GLN A C 1
ATOM 1034 O O . GLN A 1 127 ? -14.440 -9.219 18.370 1.00 59.12 127 GLN A O 1
ATOM 1039 N N . ALA A 1 128 ? -12.768 -9.050 16.883 1.00 59.06 128 ALA A N 1
ATOM 1040 C CA . ALA A 1 128 ? -12.328 -10.430 16.968 1.00 59.06 128 ALA A CA 1
ATOM 1041 C C . ALA A 1 128 ? -11.415 -10.570 18.195 1.00 59.06 128 ALA A C 1
ATOM 1043 O O . ALA A 1 128 ? -10.213 -10.317 18.129 1.00 59.06 128 ALA A O 1
ATOM 1044 N N . GLU A 1 129 ? -12.013 -10.907 19.335 1.00 45.44 129 GLU A N 1
ATOM 1045 C CA . GLU A 1 129 ? -11.303 -11.275 20.560 1.00 45.44 129 GLU A CA 1
ATOM 1046 C C . GLU A 1 129 ? -10.189 -12.295 20.257 1.00 45.44 129 GLU A C 1
ATOM 1048 O O . GLU A 1 129 ? -10.365 -13.230 19.474 1.00 45.44 129 GLU A O 1
ATOM 1053 N N . GLY A 1 130 ? -9.019 -12.107 20.872 1.00 51.06 130 GLY A N 1
ATOM 1054 C CA . GLY A 1 130 ? -7.800 -12.893 20.648 1.00 51.06 130 GLY A CA 1
ATOM 1055 C C . GLY A 1 130 ? -7.829 -14.342 21.159 1.00 51.06 130 GLY A C 1
ATOM 1056 O O . GLY A 1 130 ? -6.777 -14.867 21.508 1.00 51.06 130 GLY A O 1
ATOM 1057 N N . GLU A 1 131 ? -8.993 -14.986 21.205 1.00 42.28 131 GLU A N 1
ATOM 1058 C CA . GLU A 1 131 ? -9.218 -16.295 21.842 1.00 42.28 131 GLU A CA 1
ATOM 1059 C C . GLU A 1 131 ? -9.284 -17.484 20.860 1.00 42.28 131 GLU A C 1
ATOM 1061 O O . GLU A 1 131 ? -9.450 -18.618 21.289 1.00 42.28 131 GLU A O 1
ATOM 1066 N N . THR A 1 132 ? -9.136 -17.304 19.542 1.00 43.38 132 THR A N 1
ATOM 1067 C CA . THR A 1 132 ? -9.348 -18.422 18.584 1.00 43.38 132 THR A CA 1
ATOM 1068 C C . THR A 1 132 ? -8.244 -18.614 17.543 1.00 43.38 132 THR A C 1
ATOM 1070 O O . THR A 1 132 ? -8.513 -18.843 16.368 1.00 43.38 132 THR A O 1
ATOM 1073 N N . TYR A 1 133 ? -6.977 -18.596 17.974 1.00 39.56 133 TYR A N 1
ATOM 1074 C CA . TYR A 1 133 ? -5.867 -19.109 17.147 1.00 39.56 133 TYR A CA 1
ATOM 1075 C C . TYR A 1 133 ? -5.080 -20.284 17.744 1.00 39.56 133 TYR A C 1
ATOM 1077 O O . TYR A 1 133 ? -4.065 -20.658 17.164 1.00 39.56 133 TYR A O 1
ATOM 1085 N N . TRP A 1 134 ? -5.563 -20.922 18.817 1.00 33.91 134 TRP A N 1
ATOM 1086 C CA . TRP A 1 134 ? -5.062 -22.232 19.260 1.00 33.91 134 TRP A CA 1
ATOM 1087 C C . TRP A 1 134 ? -6.193 -23.078 19.853 1.00 33.91 134 TRP A C 1
ATOM 1089 O O . TRP A 1 134 ? -6.513 -22.957 21.033 1.00 33.91 134 TRP A O 1
ATOM 1099 N N . GLY A 1 135 ? -6.777 -23.929 19.011 1.00 34.62 135 GLY A N 1
ATOM 1100 C CA . GLY A 1 135 ? -7.578 -25.093 19.383 1.00 34.62 135 GLY A CA 1
ATOM 1101 C C . GLY A 1 135 ? -7.147 -26.267 18.521 1.00 34.62 135 GLY A C 1
ATOM 1102 O O . GLY A 1 135 ? -6.962 -26.031 17.305 1.00 34.62 135 GLY A O 1
#

Sequence (135 aa):
MSGEGQKNYRMVLSAEDSFSQRVALGMWVHRPLTVWHYLLPGMFLWDIVKRRAAVQRYSSLFLYPRKLALEAALGMIGGREEEEVLSVAGNKIQEWLAMKRVYSPRVMRSHLGQIGILLDHYRRLPQAEGETYWG

Radius of gyration: 18.94 Å; chains: 1; bounding box: 51×37×42 Å

Foldseek 3Di:
DDPVLVVVLVVVLVVLLVVLLVVLVVVCVPDDDDPVVVVDPPVVVVVVVVSVVSSVVRSVVSCLLLNLLLVLLVCVVVPDDNVVSLVVSLVVVQVVCVVVVNDDPVVSVVSSVVSVVSNVVNNCVVVPPPPPPDD

Secondary structure (DSSP, 8-state):
--HHHHHHHHHHHHHHHHHHHHHHHHHHHTSPPPTHHHH-TTHHHHHHHHHHHHHHHHHHHHHHHHHHHHHHHHHHHTT--HHHHHHHHHHHHHHHHHHTT---HHHHHHHHHHHHHHHHHHHHTTTS-TT-S--